Protein AF-A0ABC8MA12-F1 (afdb_monomer)

Nearest PDB structures (foldseek):
  1t6e-assembly1_X  TM=6.449E-01  e=1.585E-04  Triticum aestivum
  2b42-assembly1_A  TM=6.742E-01  e=1.565E-03  Triticum aestivum
  1t6g-assembly1_A  TM=6.515E-01  e=1.474E-03  Triticum aestivum
  3hd8-assembly2_C  TM=6.970E-01  e=3.037E-03  Triticum aestivum

Foldseek 3Di:
DDPLPQDDADADDQVVAPFKDFAACPDPVLVVVPPDPPRDRPDDASKDWDQDPQRKIWIAGK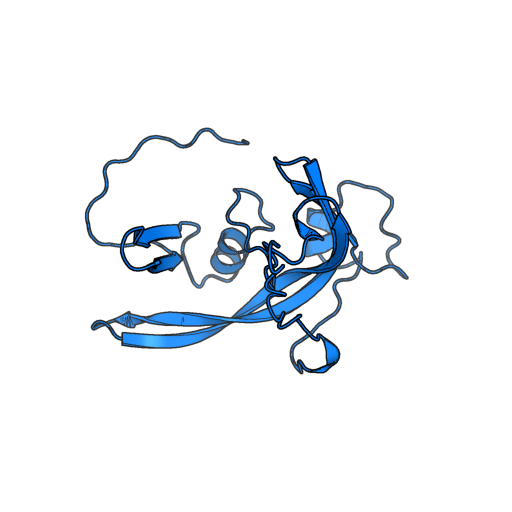MKGWDWDFPDPDPPHTDTDIDIAIDGRTDDIDDPCPDRSPHDNDDQDLDPDCNHPLNRCVVVVNAPSDKDWDFDPPPTDTDIGRHDDPDDDDDDDDDDPDD

Structure (mmCIF, N/CA/C/O backbone):
data_AF-A0ABC8MA12-F1
#
_entry.id   AF-A0ABC8MA12-F1
#
loop_
_atom_site.group_PDB
_atom_site.id
_atom_site.type_symbol
_atom_site.l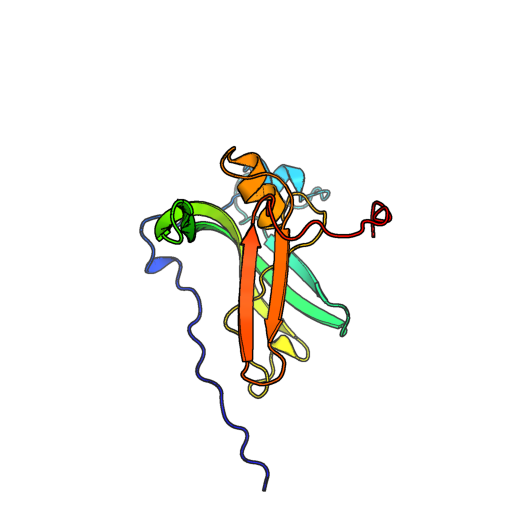abel_atom_id
_atom_site.label_alt_id
_atom_site.label_comp_id
_atom_site.label_asym_id
_atom_site.label_entity_id
_atom_site.label_seq_id
_atom_site.pdbx_PDB_ins_code
_atom_site.Cartn_x
_atom_site.Cartn_y
_atom_site.Cartn_z
_atom_site.occupancy
_atom_site.B_iso_or_equiv
_atom_site.auth_seq_id
_atom_site.auth_comp_id
_atom_site.auth_asym_id
_atom_site.auth_atom_id
_atom_site.pdbx_PDB_model_num
ATOM 1 N N . MET A 1 1 ? -17.631 -26.494 -22.702 1.00 35.59 1 MET A N 1
ATOM 2 C CA . MET A 1 1 ? -17.276 -25.170 -23.250 1.00 35.59 1 MET A CA 1
ATOM 3 C C . MET A 1 1 ? -17.255 -24.214 -22.069 1.00 35.59 1 MET A C 1
ATOM 5 O O . MET A 1 1 ? -18.309 -23.760 -21.653 1.00 35.59 1 MET A O 1
ATOM 9 N N . PHE A 1 2 ? -16.097 -24.055 -21.426 1.00 39.66 2 PHE A N 1
ATOM 10 C CA . PHE A 1 2 ? -15.934 -23.092 -20.336 1.00 39.66 2 PHE A CA 1
ATOM 11 C C . PHE A 1 2 ? -15.656 -21.742 -20.986 1.00 39.66 2 PHE A C 1
ATOM 13 O O . PHE A 1 2 ? -14.654 -21.590 -21.682 1.00 39.66 2 PHE A O 1
ATOM 20 N N . PHE A 1 3 ? -16.579 -20.797 -20.841 1.00 43.56 3 PHE A N 1
ATOM 21 C CA . PHE A 1 3 ? -16.305 -19.414 -21.194 1.00 43.56 3 PHE A CA 1
ATOM 22 C C . PHE A 1 3 ? -15.314 -18.889 -20.157 1.00 43.56 3 PHE A C 1
ATOM 24 O O . PHE A 1 3 ? -15.672 -18.745 -18.993 1.00 43.56 3 PHE A O 1
ATOM 31 N N . ALA A 1 4 ? -14.069 -18.645 -20.566 1.00 53.47 4 ALA A N 1
ATOM 32 C CA . ALA A 1 4 ? -13.175 -17.794 -19.797 1.00 53.47 4 ALA A CA 1
ATOM 33 C C . ALA A 1 4 ? -13.799 -16.393 -19.811 1.00 53.47 4 ALA A C 1
ATOM 35 O O . ALA A 1 4 ? -13.760 -15.692 -20.823 1.00 53.47 4 ALA A O 1
ATOM 36 N N . THR A 1 5 ? -14.481 -16.022 -18.731 1.00 55.31 5 THR A N 1
ATOM 37 C CA . THR A 1 5 ? -14.958 -14.657 -18.528 1.00 55.31 5 THR A CA 1
ATOM 38 C C . THR A 1 5 ? -13.733 -13.789 -18.303 1.00 55.31 5 THR A C 1
ATOM 40 O O . THR A 1 5 ? -13.157 -13.796 -17.222 1.00 55.31 5 THR A O 1
ATOM 43 N N . GLN A 1 6 ? -13.296 -13.093 -19.346 1.00 63.97 6 GLN A N 1
ATOM 44 C CA . GLN A 1 6 ? -12.169 -12.175 -19.269 1.00 63.97 6 GLN A CA 1
ATOM 45 C C . GLN A 1 6 ? -12.583 -10.991 -18.383 1.00 63.97 6 GLN A C 1
ATOM 47 O O . GLN A 1 6 ? -13.425 -10.182 -18.780 1.00 63.97 6 GLN A O 1
ATOM 52 N N . ILE A 1 7 ? -12.055 -10.927 -17.159 1.00 73.12 7 ILE A N 1
ATOM 53 C CA . ILE A 1 7 ? -12.355 -9.843 -16.218 1.00 73.12 7 ILE A CA 1
ATOM 54 C C . ILE A 1 7 ? -11.660 -8.567 -16.730 1.00 73.12 7 ILE A C 1
ATOM 56 O O . ILE A 1 7 ? -10.446 -8.588 -16.944 1.00 73.12 7 ILE A O 1
ATOM 60 N N . PRO A 1 8 ? -12.389 -7.461 -16.978 1.00 78.00 8 PRO A N 1
ATOM 61 C CA . PRO A 1 8 ? -11.775 -6.220 -17.437 1.00 78.00 8 PRO A CA 1
ATOM 62 C C . PRO A 1 8 ? -10.979 -5.569 -16.300 1.00 78.00 8 PRO A C 1
ATOM 64 O O . PRO A 1 8 ? -11.556 -5.204 -15.277 1.00 78.00 8 PRO A O 1
ATOM 67 N N . LEU A 1 9 ? -9.672 -5.389 -16.505 1.00 79.69 9 LEU A N 1
ATOM 68 C CA . LEU A 1 9 ? -8.774 -4.765 -15.531 1.00 79.69 9 LEU A CA 1
ATOM 69 C C . LEU A 1 9 ? -8.680 -3.249 -15.723 1.00 79.69 9 LEU A C 1
ATOM 71 O O . LEU A 1 9 ? -8.632 -2.742 -16.848 1.00 79.69 9 LEU A O 1
ATOM 75 N N . ARG A 1 10 ? -8.599 -2.530 -14.608 1.00 86.12 10 ARG A N 1
ATOM 76 C CA . ARG A 1 10 ? -8.319 -1.097 -14.501 1.00 86.12 10 ARG A CA 1
ATOM 77 C C . ARG A 1 10 ? -6.930 -0.912 -13.912 1.00 86.12 10 ARG A C 1
ATOM 79 O O . ARG A 1 10 ? -6.760 -0.560 -12.747 1.00 86.12 10 ARG A O 1
ATOM 86 N N . LEU A 1 11 ? -5.932 -1.169 -14.747 1.00 87.38 11 LEU A N 1
ATOM 87 C CA . LEU A 1 11 ? -4.538 -1.031 -14.352 1.00 87.38 11 LEU A CA 1
ATOM 88 C C . LEU A 1 11 ? -4.220 0.419 -13.980 1.00 87.38 11 LEU A C 1
ATOM 90 O O . LEU A 1 11 ? -4.679 1.363 -14.625 1.00 87.38 11 LEU A O 1
ATOM 94 N N . TYR A 1 12 ? -3.408 0.576 -12.940 1.00 91.12 12 TYR A N 1
ATOM 95 C CA . TYR A 1 12 ? -2.901 1.872 -12.517 1.00 91.12 12 TYR A CA 1
ATOM 96 C C . TYR A 1 12 ? -2.039 2.511 -13.621 1.00 91.12 12 TYR A C 1
ATOM 98 O O . TYR A 1 12 ? -1.089 1.897 -14.107 1.00 91.12 12 TYR A O 1
ATOM 106 N N . ASP A 1 13 ? -2.352 3.758 -13.990 1.00 91.62 13 ASP A N 1
ATOM 107 C CA . ASP A 1 13 ? -1.566 4.568 -14.927 1.00 91.62 13 ASP A CA 1
ATOM 108 C C . ASP A 1 13 ? -0.903 5.737 -14.190 1.00 91.62 13 ASP A C 1
ATOM 110 O O . ASP A 1 13 ? -1.542 6.736 -13.853 1.00 91.62 13 ASP A O 1
ATOM 114 N N . SER A 1 14 ? 0.409 5.631 -13.982 1.00 91.94 14 SER A N 1
ATOM 115 C CA . SER A 1 14 ? 1.205 6.674 -13.330 1.00 91.94 14 SER A CA 1
ATOM 116 C C . SER A 1 14 ? 1.225 7.995 -14.095 1.00 91.94 14 SER A C 1
ATOM 118 O O . SER A 1 14 ? 1.380 9.047 -13.482 1.00 91.94 14 SER A O 1
ATOM 120 N N . LYS A 1 15 ? 1.047 7.978 -15.422 1.00 92.31 15 LYS A N 1
ATOM 121 C CA . LYS A 1 15 ? 1.047 9.200 -16.243 1.00 92.31 15 LYS A CA 1
ATOM 122 C C . LYS A 1 15 ? -0.256 9.981 -16.120 1.00 92.31 15 LYS A C 1
ATOM 124 O O . LYS A 1 15 ? -0.268 11.178 -16.398 1.00 92.31 15 LYS A O 1
ATOM 129 N N . ALA A 1 16 ? -1.336 9.310 -15.722 1.00 94.94 16 ALA A N 1
ATOM 130 C CA . ALA A 1 16 ? -2.629 9.935 -15.480 1.00 94.94 16 ALA A CA 1
ATOM 131 C C . ALA A 1 16 ? -2.706 10.621 -14.102 1.00 94.94 16 ALA A C 1
ATOM 133 O O . ALA A 1 16 ? -3.608 11.426 -13.874 1.00 94.94 16 ALA A O 1
ATOM 134 N N . SER A 1 17 ? -1.767 10.331 -13.194 1.00 96.00 17 SER A N 1
ATOM 135 C CA . SER A 1 17 ? -1.721 10.916 -11.855 1.00 96.00 17 SER A CA 1
ATOM 136 C C . SER A 1 17 ? -0.780 12.118 -11.786 1.00 96.00 17 SER A C 1
ATOM 138 O O . SER A 1 17 ? 0.398 12.038 -12.129 1.00 96.00 17 SER A O 1
ATOM 140 N N . SER A 1 18 ? -1.282 13.243 -11.274 1.00 96.44 18 SER A N 1
ATOM 141 C CA . SER A 1 18 ? -0.473 14.441 -11.024 1.00 96.44 18 SER A CA 1
ATOM 142 C C . SER A 1 18 ? 0.350 14.373 -9.734 1.00 96.44 18 SER A C 1
ATOM 144 O O . SER A 1 18 ? 1.212 15.223 -9.524 1.00 96.44 18 SER A O 1
ATOM 146 N N . THR A 1 19 ? 0.056 13.421 -8.841 1.00 96.81 19 THR A N 1
ATOM 147 C CA . THR A 1 19 ? 0.745 13.247 -7.549 1.00 96.81 19 THR A CA 1
ATOM 148 C C . THR A 1 19 ? 1.780 12.130 -7.568 1.00 96.81 19 THR A C 1
ATOM 150 O O . THR A 1 19 ? 2.541 11.993 -6.609 1.00 96.81 19 THR A O 1
ATOM 153 N N . TRP A 1 20 ? 1.858 11.387 -8.674 1.00 96.50 20 TRP A N 1
ATOM 154 C CA . TRP A 1 20 ? 2.835 10.329 -8.852 1.00 96.50 20 TRP A CA 1
ATOM 155 C C . TRP A 1 20 ? 4.272 10.854 -8.780 1.00 96.50 20 TRP A C 1
ATOM 157 O O . TRP A 1 20 ? 4.635 11.870 -9.382 1.00 96.50 20 TRP A O 1
ATOM 167 N N . LYS A 1 21 ? 5.120 10.100 -8.081 1.00 95.38 21 LYS A N 1
ATOM 168 C CA . LYS A 1 21 ? 6.566 10.295 -8.029 1.00 95.38 21 LYS A CA 1
ATOM 169 C C . LYS A 1 21 ? 7.274 8.958 -8.204 1.00 95.38 21 LYS A C 1
ATOM 171 O O . LYS A 1 21 ? 6.866 7.919 -7.682 1.00 95.38 21 LYS A O 1
ATOM 176 N N . LYS A 1 22 ? 8.402 9.001 -8.905 1.00 92.44 22 LYS A N 1
ATOM 177 C CA . LYS A 1 22 ? 9.321 7.867 -9.000 1.00 92.44 22 LYS A CA 1
ATOM 178 C C . LYS A 1 22 ? 10.022 7.644 -7.656 1.00 92.44 22 LYS A C 1
ATOM 180 O O . LYS A 1 22 ? 10.481 8.609 -7.053 1.00 92.44 22 LYS A O 1
ATOM 185 N N . VAL A 1 23 ? 10.178 6.383 -7.247 1.00 92.12 23 VAL A N 1
ATOM 186 C CA . VAL A 1 23 ? 11.069 6.003 -6.139 1.00 92.12 23 VAL A CA 1
ATOM 187 C C . VAL A 1 23 ? 12.416 5.579 -6.720 1.00 92.12 23 VAL A C 1
ATOM 189 O O . VAL A 1 23 ? 12.511 4.606 -7.474 1.00 92.12 23 VAL A O 1
ATOM 192 N N . GLY A 1 24 ? 13.451 6.364 -6.428 1.00 89.44 24 GLY A N 1
ATOM 193 C CA . GLY A 1 24 ? 14.838 6.065 -6.786 1.00 89.44 24 GLY A CA 1
ATOM 194 C C . GLY A 1 24 ? 15.545 5.225 -5.721 1.00 89.44 24 GLY A C 1
ATOM 195 O O . GLY A 1 24 ? 15.028 5.034 -4.623 1.00 89.44 24 GLY A O 1
ATOM 196 N N . CYS A 1 25 ? 16.740 4.734 -6.043 1.00 86.50 25 CYS A N 1
ATOM 197 C CA . CYS A 1 25 ? 17.602 4.004 -5.103 1.00 86.50 25 CYS A CA 1
ATOM 198 C C . CYS A 1 25 ? 18.067 4.861 -3.913 1.00 86.50 25 CYS A C 1
ATOM 200 O O . CYS A 1 25 ? 18.389 4.337 -2.853 1.00 86.50 25 CYS A O 1
ATOM 202 N N . GLU A 1 26 ? 18.129 6.174 -4.109 1.00 84.44 26 GLU A N 1
ATOM 203 C CA . GLU A 1 26 ? 18.486 7.181 -3.115 1.00 84.44 26 GLU A CA 1
ATOM 204 C C . GLU A 1 26 ? 17.353 7.509 -2.133 1.00 84.44 26 GLU A C 1
ATOM 206 O O . GLU A 1 26 ? 17.586 8.211 -1.154 1.00 84.44 26 GLU A O 1
ATOM 211 N N . ASP A 1 27 ? 16.134 7.035 -2.400 1.00 88.06 27 ASP A N 1
ATOM 212 C CA . ASP A 1 27 ? 14.990 7.256 -1.525 1.00 88.06 27 ASP A CA 1
ATOM 213 C C . ASP A 1 27 ? 15.154 6.467 -0.221 1.00 88.06 27 ASP A C 1
ATOM 215 O O . ASP A 1 27 ? 15.501 5.283 -0.250 1.00 88.06 27 ASP A O 1
ATOM 219 N N . ASP A 1 28 ? 14.839 7.089 0.916 1.00 86.94 28 ASP A N 1
ATOM 220 C CA . ASP A 1 28 ? 14.895 6.441 2.233 1.00 86.94 28 ASP A CA 1
ATOM 221 C C . ASP A 1 28 ? 14.046 5.162 2.291 1.00 86.94 28 ASP A C 1
ATOM 223 O O . ASP A 1 28 ? 14.397 4.190 2.963 1.00 86.94 28 ASP A O 1
ATOM 227 N N . PHE A 1 29 ? 12.937 5.120 1.543 1.00 88.19 29 PHE A N 1
ATOM 228 C CA . PHE A 1 29 ? 12.146 3.901 1.420 1.00 88.19 29 PHE A CA 1
ATOM 229 C C . PHE A 1 29 ? 12.939 2.788 0.730 1.00 88.19 29 PHE A C 1
ATOM 231 O O . PHE A 1 29 ? 12.923 1.640 1.175 1.00 88.19 29 PHE A O 1
ATOM 238 N N . CYS A 1 30 ? 13.641 3.121 -0.355 1.00 87.44 30 CYS A N 1
ATOM 239 C CA . CYS A 1 30 ? 14.402 2.145 -1.117 1.00 87.44 30 CYS A CA 1
ATOM 240 C C . CYS A 1 30 ? 15.618 1.638 -0.341 1.00 87.44 30 CYS A C 1
ATOM 242 O O . CYS A 1 30 ? 15.900 0.441 -0.358 1.00 87.44 30 CYS A O 1
ATOM 244 N N . SER A 1 31 ? 16.315 2.522 0.371 1.00 82.12 31 SER A N 1
ATOM 245 C CA . SER A 1 31 ? 17.455 2.139 1.207 1.00 82.12 31 SER A CA 1
ATOM 246 C C . SER A 1 31 ? 17.035 1.254 2.386 1.00 82.12 31 SER A C 1
ATOM 248 O O . SER A 1 31 ? 17.767 0.337 2.748 1.00 82.12 31 SER A O 1
ATOM 250 N N . PHE A 1 32 ? 15.830 1.454 2.933 1.00 79.50 32 PHE A N 1
ATOM 251 C CA . PHE A 1 32 ? 15.280 0.601 3.988 1.00 79.50 32 PHE A CA 1
ATOM 252 C C . PHE A 1 32 ? 14.985 -0.835 3.515 1.00 79.50 32 PHE A C 1
ATOM 254 O O . PHE A 1 32 ? 15.249 -1.795 4.239 1.00 79.50 32 PHE A O 1
ATOM 261 N N . ILE A 1 33 ? 14.419 -1.001 2.316 1.00 78.44 33 ILE A N 1
ATOM 262 C CA . ILE A 1 33 ? 14.016 -2.322 1.794 1.00 78.44 33 ILE A CA 1
ATOM 263 C C . ILE A 1 33 ? 15.151 -3.057 1.083 1.00 78.44 33 ILE A C 1
ATOM 265 O O . ILE A 1 33 ? 15.183 -4.288 1.059 1.00 78.44 33 ILE A O 1
ATOM 269 N N . SER A 1 34 ? 16.072 -2.308 0.480 1.00 66.88 34 SER A N 1
ATOM 270 C CA . SER A 1 34 ? 17.164 -2.854 -0.311 1.00 66.88 34 SER A CA 1
ATOM 271 C C . SER A 1 34 ? 18.289 -3.262 0.626 1.00 66.88 34 SER A C 1
ATOM 273 O O . SER A 1 34 ? 19.236 -2.520 0.842 1.00 66.88 34 SER A O 1
ATOM 275 N N . GLN A 1 35 ? 18.237 -4.491 1.136 1.00 54.84 35 GLN A N 1
ATOM 276 C CA . GLN A 1 35 ? 19.394 -5.115 1.794 1.00 54.84 35 GLN A CA 1
ATOM 277 C C . GLN A 1 35 ? 20.505 -5.507 0.796 1.00 54.84 35 GLN A C 1
ATOM 279 O O . GLN A 1 35 ? 21.433 -6.221 1.161 1.00 54.84 35 GLN A O 1
ATOM 284 N N . SER A 1 36 ? 20.402 -5.101 -0.477 1.00 48.72 36 SER A N 1
ATOM 285 C CA . SER A 1 36 ? 21.320 -5.512 -1.539 1.00 48.72 36 SER A CA 1
ATOM 286 C C . SER A 1 36 ? 22.087 -4.325 -2.115 1.00 48.72 36 SER A C 1
ATOM 288 O O . SER A 1 36 ? 21.488 -3.316 -2.490 1.00 48.72 36 SER A O 1
ATOM 290 N N . ASP A 1 37 ? 23.390 -4.520 -2.304 1.00 52.28 37 ASP A N 1
ATOM 291 C CA . ASP A 1 37 ? 24.345 -3.612 -2.960 1.00 52.28 37 ASP A CA 1
ATOM 292 C C . ASP A 1 37 ? 24.034 -3.317 -4.449 1.00 52.28 37 ASP A C 1
ATOM 294 O O . ASP A 1 37 ? 24.857 -2.752 -5.169 1.00 52.28 37 ASP A O 1
ATOM 298 N N . THR A 1 38 ? 22.871 -3.733 -4.965 1.00 56.53 38 THR A N 1
ATOM 299 C CA . THR A 1 38 ? 22.562 -3.733 -6.406 1.00 56.53 38 THR A CA 1
ATOM 300 C C . THR A 1 38 ? 21.784 -2.506 -6.890 1.00 56.53 38 THR A C 1
ATOM 302 O O . THR A 1 38 ? 21.663 -2.294 -8.102 1.00 56.53 38 THR A O 1
ATOM 305 N N . CYS A 1 39 ? 21.285 -1.668 -5.974 1.00 66.62 39 CYS A N 1
ATOM 306 C CA . CYS A 1 39 ? 20.582 -0.439 -6.332 1.00 66.62 39 CYS A CA 1
ATOM 307 C C . CYS A 1 39 ? 21.599 0.671 -6.638 1.00 66.62 39 CYS A C 1
ATOM 309 O O . CYS A 1 39 ? 22.081 1.366 -5.748 1.00 66.62 39 CYS A O 1
ATOM 311 N N . GLU A 1 40 ? 21.969 0.826 -7.912 1.00 66.19 40 GLU A N 1
ATOM 312 C CA . GLU A 1 40 ? 22.889 1.884 -8.342 1.00 66.19 40 GLU A CA 1
ATOM 313 C C . GLU A 1 40 ? 22.263 3.283 -8.132 1.00 66.19 40 GLU A C 1
ATOM 315 O O . GLU A 1 40 ? 21.333 3.641 -8.870 1.00 66.19 40 GLU A O 1
ATOM 320 N N . PRO A 1 41 ? 22.807 4.127 -7.226 1.00 64.69 41 PRO A N 1
ATOM 321 C CA . PRO A 1 41 ? 22.155 5.341 -6.701 1.00 64.69 41 PRO A CA 1
ATOM 322 C C . PRO A 1 41 ? 21.825 6.455 -7.703 1.00 64.69 41 PRO A C 1
ATOM 324 O O . PRO A 1 41 ? 21.363 7.515 -7.304 1.00 64.69 41 PRO A O 1
ATOM 327 N N . LYS A 1 42 ? 22.165 6.304 -8.989 1.00 59.59 42 LYS A N 1
ATOM 328 C CA . LYS A 1 42 ? 22.101 7.409 -9.962 1.00 59.59 42 LYS A CA 1
ATOM 329 C C . LYS A 1 42 ? 21.325 7.112 -11.238 1.00 59.59 42 LYS A C 1
ATOM 331 O O . LYS A 1 42 ? 21.183 8.020 -12.053 1.00 59.59 42 LYS A O 1
ATOM 336 N N . LYS A 1 43 ? 20.862 5.877 -11.470 1.00 61.19 43 LYS A N 1
ATOM 337 C CA . LYS A 1 43 ? 20.243 5.529 -12.767 1.00 61.19 43 LYS A CA 1
ATOM 338 C C . LYS A 1 43 ? 19.069 4.558 -12.716 1.00 61.19 43 LYS A C 1
ATOM 340 O O . LYS A 1 43 ? 18.334 4.501 -13.701 1.00 61.19 43 LYS A O 1
ATOM 345 N N . LYS A 1 44 ? 18.855 3.820 -11.624 1.00 77.31 44 LYS A N 1
ATOM 346 C CA . LYS A 1 44 ? 17.855 2.744 -11.604 1.00 77.31 44 LYS A CA 1
ATOM 347 C C . LYS A 1 44 ? 16.632 3.112 -10.753 1.00 77.31 44 LYS A C 1
ATOM 349 O O . LYS A 1 44 ? 16.781 3.800 -9.746 1.00 77.31 44 LYS A O 1
ATOM 354 N N . PRO A 1 45 ? 15.413 2.754 -11.198 1.00 86.12 45 PRO A N 1
ATOM 355 C CA . PRO A 1 45 ? 14.256 2.745 -10.309 1.00 86.12 45 PRO A CA 1
ATOM 356 C C . PRO A 1 45 ? 14.495 1.778 -9.143 1.00 86.12 45 PRO A C 1
ATOM 358 O O . PRO A 1 45 ? 15.290 0.844 -9.256 1.00 86.12 45 PRO A O 1
ATOM 361 N N . CYS A 1 46 ? 13.804 2.010 -8.030 1.00 89.50 46 CYS A N 1
ATOM 362 C CA . CYS A 1 46 ? 13.790 1.069 -6.923 1.00 89.50 46 CYS A CA 1
ATOM 363 C C . CYS A 1 46 ? 12.917 -0.139 -7.289 1.00 89.50 46 CYS A C 1
ATOM 365 O O . CYS A 1 46 ? 11.693 -0.076 -7.176 1.00 89.50 46 CYS A O 1
ATOM 367 N N . SER A 1 47 ? 13.530 -1.214 -7.777 1.00 89.75 47 SER A N 1
ATOM 368 C CA . SER A 1 47 ? 12.801 -2.400 -8.231 1.00 89.75 47 SER A CA 1
ATOM 369 C C . SER A 1 47 ? 12.450 -3.351 -7.086 1.00 89.75 47 SER A C 1
ATOM 371 O O . SER A 1 47 ? 13.115 -3.388 -6.050 1.00 89.75 47 SER A O 1
ATOM 373 N N . TYR A 1 48 ? 11.412 -4.158 -7.289 1.00 87.88 48 TYR A N 1
ATOM 374 C CA . TYR A 1 48 ? 10.959 -5.168 -6.342 1.00 87.88 48 TYR A CA 1
ATOM 375 C C . TYR A 1 48 ? 10.672 -6.495 -7.031 1.00 87.88 48 TYR A C 1
ATOM 377 O O . TYR A 1 48 ? 10.336 -6.548 -8.214 1.00 87.88 48 TYR A O 1
ATOM 385 N N . ARG A 1 49 ? 10.753 -7.561 -6.235 1.00 89.75 49 ARG A N 1
ATOM 386 C CA . ARG A 1 49 ? 10.283 -8.895 -6.585 1.00 89.75 49 ARG A CA 1
ATOM 387 C C . ARG A 1 49 ? 9.617 -9.520 -5.372 1.00 89.75 49 ARG A C 1
ATOM 389 O O . ARG A 1 49 ? 10.227 -9.596 -4.308 1.00 89.75 49 ARG A O 1
ATOM 396 N N . VAL A 1 50 ? 8.383 -9.979 -5.536 1.00 87.19 50 VAL A N 1
ATOM 397 C CA . VAL A 1 50 ? 7.639 -10.719 -4.511 1.00 87.19 50 VAL A CA 1
ATOM 398 C C . VAL A 1 50 ? 7.316 -12.106 -5.045 1.00 87.19 50 VAL A C 1
ATOM 400 O O . VAL A 1 50 ? 6.950 -12.257 -6.209 1.00 87.19 50 VAL A O 1
ATOM 403 N N . VAL A 1 51 ? 7.458 -13.108 -4.179 1.00 90.06 51 VAL A N 1
ATOM 404 C CA . VAL A 1 51 ? 6.993 -14.478 -4.408 1.00 90.06 51 VAL A CA 1
ATOM 405 C C . VAL A 1 51 ? 5.851 -14.735 -3.433 1.00 90.06 51 VAL A C 1
ATOM 407 O O . VAL A 1 51 ? 6.030 -14.590 -2.223 1.00 90.06 51 VAL A O 1
ATOM 410 N N . TYR A 1 52 ? 4.678 -15.071 -3.952 1.00 88.06 52 TYR A N 1
ATOM 411 C CA . TYR A 1 52 ? 3.492 -15.358 -3.153 1.00 88.06 52 TYR A CA 1
ATOM 412 C C . TYR A 1 52 ? 3.462 -16.827 -2.716 1.00 88.06 52 TYR A C 1
ATOM 414 O O . TYR A 1 52 ? 4.212 -17.666 -3.216 1.00 88.06 52 TYR A O 1
ATOM 422 N N . GLY A 1 53 ? 2.587 -17.148 -1.758 1.00 86.44 53 GLY A N 1
ATOM 423 C CA . GLY A 1 53 ? 2.493 -18.493 -1.176 1.00 86.44 53 GLY A CA 1
ATOM 424 C C . GLY A 1 53 ? 2.077 -19.590 -2.165 1.00 86.44 53 GLY A C 1
ATOM 425 O O . GLY A 1 53 ? 2.365 -20.759 -1.929 1.00 86.44 53 GLY A O 1
ATOM 426 N N . ASP A 1 54 ? 1.447 -19.223 -3.280 1.00 86.00 54 ASP A N 1
ATOM 427 C CA . ASP A 1 54 ? 1.102 -20.116 -4.394 1.00 86.00 54 ASP A CA 1
ATOM 428 C C . ASP A 1 54 ? 2.259 -20.304 -5.400 1.00 86.00 54 ASP A C 1
ATOM 430 O O . ASP A 1 54 ? 2.117 -21.023 -6.388 1.00 86.00 54 ASP A O 1
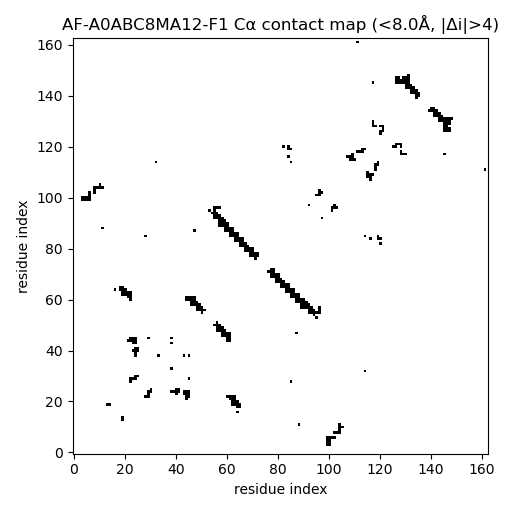ATOM 434 N N . GLY A 1 55 ? 3.404 -19.653 -5.167 1.00 89.50 55 GLY A N 1
ATOM 435 C CA . GLY A 1 55 ? 4.566 -19.652 -6.054 1.00 89.50 55 GLY A CA 1
ATOM 436 C C . GLY A 1 55 ? 4.479 -18.655 -7.211 1.00 89.50 55 GLY A C 1
ATOM 437 O O . GLY A 1 55 ? 5.431 -18.563 -7.990 1.00 89.50 55 GLY A O 1
ATOM 438 N N . SER A 1 56 ? 3.384 -17.895 -7.335 1.00 89.88 56 SER A N 1
ATOM 439 C CA . SER A 1 56 ? 3.310 -16.792 -8.294 1.00 89.88 56 SER A CA 1
ATOM 440 C C . SER A 1 56 ? 4.306 -15.692 -7.930 1.00 89.88 56 SER A C 1
ATOM 442 O O . SER A 1 56 ? 4.687 -15.518 -6.768 1.00 89.88 56 SER A O 1
ATOM 444 N N . THR A 1 57 ? 4.751 -14.940 -8.933 1.00 90.75 57 THR A N 1
ATOM 445 C CA . THR A 1 57 ? 5.663 -13.813 -8.728 1.00 90.75 57 THR A CA 1
ATOM 446 C C . THR A 1 57 ? 5.090 -12.533 -9.297 1.00 90.75 57 THR A C 1
ATOM 448 O O . THR A 1 57 ? 4.391 -12.557 -10.310 1.00 90.75 57 THR A O 1
ATOM 451 N N . SER A 1 58 ? 5.424 -11.419 -8.652 1.00 90.25 58 SER A N 1
ATOM 452 C CA . SER A 1 58 ? 5.243 -10.083 -9.210 1.00 90.25 58 SER A CA 1
ATOM 453 C C . SER A 1 58 ? 6.555 -9.322 -9.121 1.00 90.25 58 SER A C 1
ATOM 455 O O . SER A 1 58 ? 7.167 -9.242 -8.052 1.00 90.25 58 SER A O 1
ATOM 457 N N . ASP A 1 59 ? 6.950 -8.751 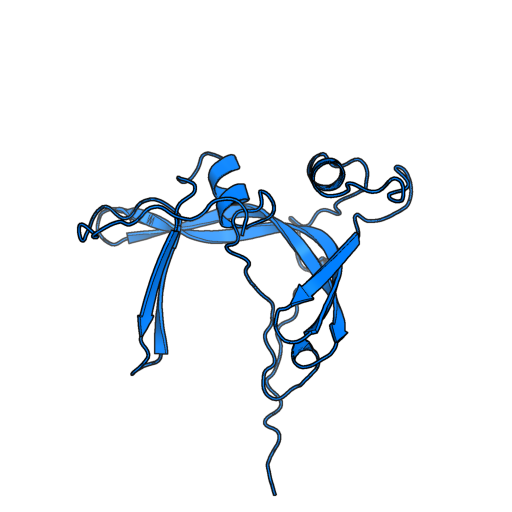-10.249 1.00 90.62 59 ASP A N 1
ATOM 458 C CA . ASP A 1 59 ? 8.149 -7.947 -10.416 1.00 90.62 59 ASP A CA 1
ATOM 459 C C . ASP A 1 59 ? 7.754 -6.565 -10.954 1.00 90.62 59 ASP A C 1
ATOM 461 O O . ASP A 1 59 ? 6.796 -6.422 -11.725 1.00 90.62 59 ASP A O 1
ATOM 465 N N . GLY A 1 60 ? 8.482 -5.529 -10.548 1.00 91.88 60 GLY A N 1
ATOM 466 C CA . GLY A 1 60 ? 8.206 -4.165 -10.985 1.00 91.88 60 GLY A CA 1
ATOM 467 C C . GLY A 1 60 ? 9.040 -3.127 -10.254 1.00 91.88 60 GLY A C 1
ATOM 468 O O . GLY A 1 60 ? 10.066 -3.452 -9.659 1.00 91.88 60 GLY A O 1
ATOM 469 N N . ASP A 1 61 ? 8.570 -1.883 -10.274 1.00 91.69 61 ASP A N 1
ATOM 470 C CA . ASP A 1 61 ? 9.242 -0.750 -9.638 1.00 91.69 61 ASP A CA 1
ATOM 471 C C . ASP A 1 61 ? 8.349 -0.103 -8.583 1.00 91.69 61 ASP A C 1
ATOM 473 O O . ASP A 1 61 ? 7.136 0.023 -8.764 1.00 91.69 61 ASP A O 1
ATOM 477 N N . PHE A 1 62 ? 8.943 0.339 -7.478 1.00 93.12 62 PHE A N 1
ATOM 478 C CA . PHE A 1 62 ? 8.240 1.144 -6.493 1.00 93.12 62 PHE A CA 1
ATOM 479 C C . PHE A 1 62 ? 7.942 2.540 -7.035 1.00 93.12 62 PHE A C 1
ATOM 481 O O . PHE A 1 62 ? 8.763 3.201 -7.680 1.00 93.12 62 PHE A O 1
ATOM 488 N N . VAL A 1 63 ? 6.743 3.006 -6.717 1.00 95.00 63 VAL A N 1
ATOM 489 C CA . VAL A 1 63 ? 6.254 4.345 -7.018 1.00 95.00 63 VAL A CA 1
ATOM 490 C C . VAL A 1 63 ? 5.623 4.940 -5.768 1.00 95.00 63 VAL A C 1
ATOM 492 O O . VAL A 1 63 ? 5.146 4.211 -4.900 1.00 95.00 63 VAL A O 1
ATOM 495 N N . LYS A 1 64 ? 5.633 6.268 -5.677 1.00 95.94 64 LYS A N 1
A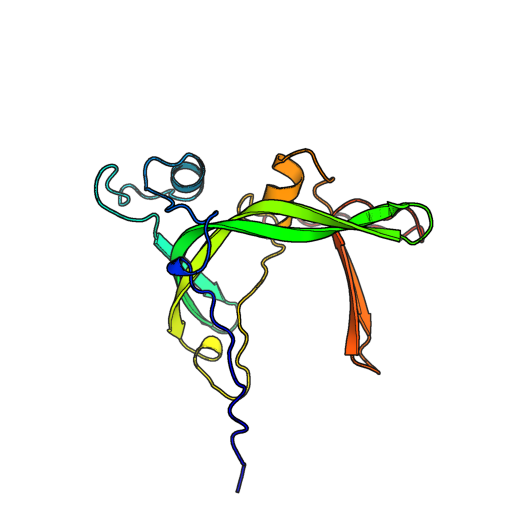TOM 496 C CA . LYS A 1 64 ? 4.892 7.034 -4.675 1.00 95.94 64 LYS A CA 1
ATOM 497 C C . LYS A 1 64 ? 3.680 7.646 -5.345 1.00 95.94 64 LYS A C 1
ATOM 499 O O . LYS A 1 64 ? 3.825 8.276 -6.389 1.00 95.94 64 LYS A O 1
ATOM 504 N N . ASP A 1 65 ? 2.511 7.479 -4.753 1.00 97.31 65 ASP A N 1
ATOM 505 C CA . ASP A 1 65 ? 1.316 8.216 -5.153 1.00 97.31 65 ASP A CA 1
ATOM 506 C C . ASP A 1 65 ? 0.328 8.297 -3.988 1.00 97.31 65 ASP A C 1
ATOM 508 O O . ASP A 1 65 ? 0.505 7.650 -2.953 1.00 97.31 65 ASP A O 1
ATOM 512 N N . ASN A 1 66 ? -0.721 9.092 -4.153 1.00 95.94 66 ASN A N 1
ATOM 513 C CA . ASN A 1 66 ? -1.767 9.214 -3.159 1.00 95.94 66 ASN A CA 1
ATOM 514 C C . ASN A 1 66 ? -2.783 8.077 -3.265 1.00 95.94 66 ASN A C 1
ATOM 516 O O . ASN A 1 66 ? -3.352 7.827 -4.327 1.00 95.94 66 ASN A O 1
ATOM 520 N N . ILE A 1 67 ? -3.090 7.462 -2.125 1.00 93.25 67 ILE A N 1
ATOM 521 C CA . ILE A 1 67 ? -4.306 6.674 -1.938 1.00 93.25 67 ILE A CA 1
ATOM 522 C C . ILE A 1 67 ? -5.350 7.530 -1.227 1.00 93.25 67 ILE A C 1
ATOM 524 O O . ILE A 1 67 ? -5.033 8.222 -0.261 1.00 93.25 67 ILE A O 1
ATOM 528 N N . THR A 1 68 ? -6.598 7.475 -1.685 1.00 93.88 68 THR A N 1
ATOM 529 C CA . THR A 1 68 ? -7.7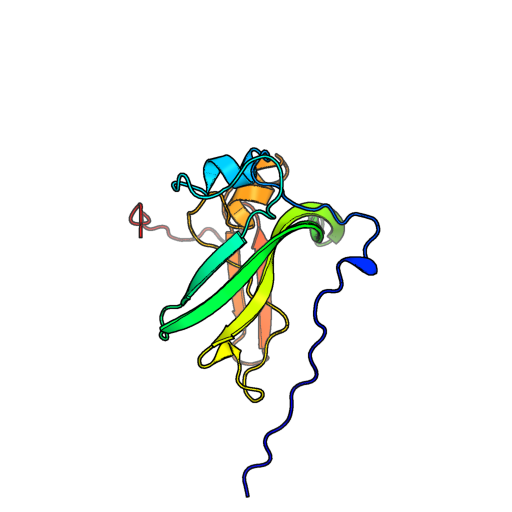29 8.102 -0.995 1.00 93.88 68 THR A CA 1
ATOM 530 C C . THR A 1 68 ? -8.532 7.034 -0.269 1.00 93.88 68 THR A C 1
ATOM 532 O O . THR A 1 68 ? -9.014 6.087 -0.886 1.00 93.88 68 THR A O 1
ATOM 535 N N . LEU A 1 69 ? -8.666 7.195 1.045 1.00 92.44 69 LEU A N 1
ATOM 536 C CA . LEU A 1 69 ? -9.466 6.339 1.915 1.00 92.44 69 LEU A CA 1
ATOM 537 C C . LEU A 1 69 ? -10.561 7.161 2.590 1.00 92.44 69 LEU A C 1
ATOM 539 O O . LEU A 1 69 ? -10.416 8.364 2.791 1.00 92.44 69 LEU A O 1
ATOM 543 N N . ASP A 1 70 ? -11.635 6.496 2.992 1.00 93.00 70 ASP A N 1
ATOM 544 C CA . ASP A 1 70 ? -12.699 7.114 3.773 1.00 93.00 70 ASP A CA 1
ATOM 545 C C . ASP A 1 70 ? -12.299 7.181 5.252 1.00 93.00 70 ASP A C 1
ATOM 547 O O . ASP A 1 70 ? -12.357 6.193 5.987 1.00 93.00 70 ASP A O 1
ATOM 551 N N . GLN A 1 71 ? -11.889 8.362 5.710 1.00 91.62 71 GLN A N 1
ATOM 552 C CA . GLN A 1 71 ? -11.583 8.609 7.114 1.00 91.62 71 GLN A CA 1
ATOM 553 C C . GLN A 1 71 ? -12.871 8.770 7.913 1.00 91.62 71 GLN A C 1
ATOM 555 O O . GLN A 1 71 ? -13.717 9.603 7.590 1.00 91.62 71 GLN A O 1
ATOM 560 N N . VAL A 1 72 ? -12.988 8.026 9.011 1.00 88.75 72 VAL A N 1
ATOM 561 C CA . VAL A 1 72 ? 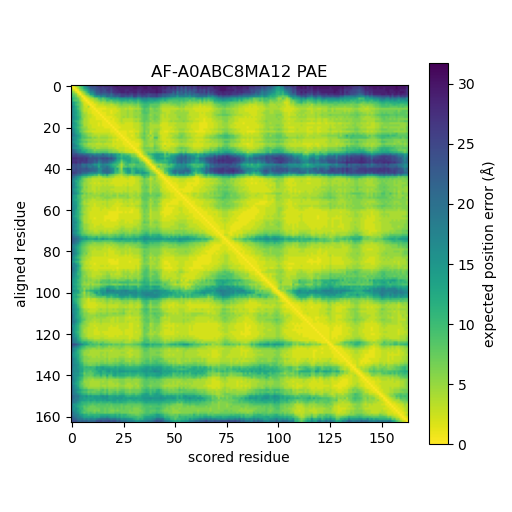-14.086 8.180 9.968 1.00 88.75 72 VAL A CA 1
ATOM 562 C C . VAL A 1 72 ? -13.968 9.538 10.661 1.00 88.75 72 VAL A C 1
ATOM 564 O O . VAL A 1 72 ? -13.000 9.800 11.371 1.00 88.75 72 VAL A O 1
ATOM 567 N N . THR A 1 73 ? -14.970 10.398 10.477 1.00 89.00 73 THR A N 1
ATOM 568 C CA . THR A 1 73 ? -15.037 11.740 11.090 1.00 89.00 73 THR A CA 1
ATOM 569 C C . THR A 1 73 ? -15.974 11.793 12.302 1.00 89.00 73 THR A C 1
ATOM 571 O O . THR A 1 73 ? -16.206 12.856 12.875 1.00 89.00 73 THR A O 1
ATOM 574 N N . GLY A 1 74 ? -16.495 10.634 12.717 1.00 84.69 74 GLY A N 1
ATOM 575 C CA . GLY A 1 74 ? -17.456 10.485 13.809 1.00 84.69 74 GLY A CA 1
ATOM 576 C C . GLY A 1 74 ? -18.907 10.476 13.325 1.00 84.69 74 GLY A C 1
ATOM 577 O O . GLY A 1 74 ? -19.198 10.712 12.154 1.00 84.69 74 GLY A O 1
ATOM 578 N N . ASN A 1 75 ? -19.841 10.170 14.231 1.00 83.81 75 ASN A N 1
ATOM 579 C CA . ASN A 1 75 ? -21.287 10.137 13.957 1.00 83.81 75 ASN A CA 1
ATOM 580 C C . ASN A 1 75 ? -21.687 9.290 12.732 1.00 83.81 75 ASN A C 1
ATOM 582 O O . ASN A 1 75 ? -22.594 9.669 11.994 1.00 83.81 75 ASN A O 1
ATOM 586 N N . LEU A 1 76 ? -21.007 8.157 12.507 1.00 82.62 76 LEU A N 1
ATOM 587 C CA . LEU A 1 76 ? -21.213 7.279 11.342 1.00 82.62 76 LEU A CA 1
ATOM 588 C C . LEU A 1 76 ? -20.960 7.974 9.990 1.00 82.62 76 LEU A C 1
ATOM 590 O O . LEU A 1 76 ? -21.539 7.597 8.974 1.00 82.62 76 LEU A O 1
ATOM 594 N N . ARG A 1 77 ? -20.109 9.005 9.973 1.00 90.75 77 ARG A N 1
ATOM 595 C CA . ARG A 1 77 ? -19.735 9.740 8.763 1.00 90.75 77 ARG A CA 1
ATOM 596 C C . ARG A 1 77 ? -18.282 9.490 8.406 1.00 90.75 77 ARG A C 1
ATOM 598 O O . ARG A 1 77 ? -17.428 9.284 9.272 1.00 90.75 77 ARG A O 1
ATOM 605 N N . THR A 1 78 ? -18.017 9.581 7.112 1.00 93.12 78 THR A N 1
ATOM 606 C CA . THR A 1 78 ? -16.678 9.538 6.544 1.00 93.12 78 THR A CA 1
ATOM 607 C C . THR A 1 78 ? -16.401 10.791 5.722 1.00 93.12 78 THR A C 1
ATOM 609 O O . THR A 1 78 ? -17.322 11.482 5.277 1.00 93.12 78 THR A O 1
ATOM 612 N N . ALA A 1 79 ? -15.124 11.112 5.567 1.00 93.94 79 ALA A N 1
ATOM 613 C CA . ALA A 1 79 ? -14.635 12.110 4.629 1.00 93.94 79 ALA A CA 1
ATOM 614 C C . ALA A 1 79 ? -13.404 11.550 3.901 1.00 93.94 79 ALA A C 1
ATOM 616 O O . ALA A 1 79 ? -12.660 10.770 4.499 1.00 93.94 79 ALA A O 1
ATOM 617 N N . PRO A 1 80 ? -13.168 11.932 2.637 1.00 95.00 80 PRO A N 1
ATOM 618 C CA . PRO A 1 80 ? -12.007 11.455 1.905 1.00 95.00 80 PRO A CA 1
ATOM 619 C C . PRO A 1 80 ? -10.719 11.978 2.547 1.00 95.00 80 PRO A C 1
ATOM 621 O O . PRO A 1 80 ? -10.566 13.177 2.784 1.00 95.00 80 PRO A O 1
ATOM 624 N N . LEU A 1 81 ? -9.777 11.072 2.780 1.00 91.69 81 LEU A N 1
ATOM 625 C CA . LEU A 1 81 ? -8.432 11.358 3.247 1.00 91.69 81 LEU A CA 1
ATOM 626 C C . LEU A 1 81 ? -7.436 10.797 2.238 1.00 91.69 81 LEU A C 1
ATOM 628 O O . LEU A 1 81 ? -7.322 9.584 2.068 1.00 91.69 81 LEU A O 1
ATOM 632 N N . SER A 1 82 ? -6.698 11.693 1.591 1.00 94.62 82 SER A N 1
ATOM 633 C CA . SER A 1 82 ? -5.597 11.317 0.707 1.00 94.62 82 SER A CA 1
ATOM 634 C C . SER A 1 82 ? -4.297 11.213 1.491 1.00 94.62 82 SER A C 1
ATOM 636 O O . SER A 1 82 ? -3.962 12.127 2.243 1.00 94.62 82 SER A O 1
ATOM 638 N N . GLN A 1 83 ? -3.569 10.115 1.306 1.00 94.12 83 GLN A N 1
ATOM 639 C CA . GLN A 1 83 ? -2.272 9.858 1.928 1.00 94.12 83 GLN A CA 1
ATOM 640 C C . GLN A 1 83 ? -1.265 9.406 0.879 1.00 94.12 83 GLN A C 1
ATOM 642 O O . GLN A 1 83 ? -1.578 8.541 0.064 1.00 94.12 83 GLN A O 1
ATOM 647 N N . GLU A 1 84 ? -0.059 9.971 0.921 1.00 95.12 84 GLU A N 1
ATOM 648 C CA . GLU A 1 84 ? 1.042 9.524 0.069 1.00 95.12 84 GLU A CA 1
ATOM 649 C C . GLU A 1 84 ? 1.535 8.165 0.575 1.00 95.12 84 GLU A C 1
ATOM 651 O O . GLU A 1 84 ? 1.871 8.008 1.751 1.00 95.12 84 GLU A O 1
ATOM 656 N N . VAL A 1 85 ? 1.563 7.176 -0.313 1.00 95.56 85 VAL A N 1
ATOM 657 C CA . VAL A 1 85 ? 2.034 5.821 -0.026 1.00 95.56 85 VAL A CA 1
ATOM 658 C C . VAL A 1 85 ? 2.990 5.357 -1.115 1.00 95.56 85 VAL A C 1
ATOM 660 O O . VAL A 1 85 ? 2.880 5.736 -2.281 1.00 95.56 85 VAL A O 1
ATOM 663 N N . VAL A 1 86 ? 3.931 4.504 -0.730 1.00 95.31 86 VAL A N 1
ATOM 664 C CA . VAL A 1 86 ? 4.813 3.779 -1.638 1.00 95.31 86 VAL A CA 1
ATOM 665 C C . VAL A 1 86 ? 4.219 2.404 -1.920 1.00 95.31 86 VAL A C 1
ATOM 667 O O . VAL A 1 86 ? 3.934 1.640 -0.996 1.00 95.31 86 VAL A O 1
ATOM 670 N N . PHE A 1 87 ? 4.070 2.050 -3.191 1.00 94.56 87 PHE A N 1
ATOM 671 C CA . PHE A 1 87 ? 3.594 0.731 -3.606 1.00 94.56 87 PHE A CA 1
ATOM 672 C C . PHE A 1 87 ? 4.315 0.254 -4.866 1.00 94.56 87 PHE A C 1
ATOM 674 O O . PHE A 1 87 ? 4.949 1.030 -5.579 1.00 94.56 87 PHE A O 1
ATOM 681 N N . GLY A 1 88 ? 4.259 -1.053 -5.115 1.00 92.88 88 GLY A N 1
ATOM 682 C CA . GLY A 1 88 ? 4.857 -1.658 -6.297 1.00 92.88 88 GLY A CA 1
ATOM 683 C C . GLY A 1 88 ? 3.968 -1.484 -7.526 1.00 92.88 88 GLY A C 1
ATOM 684 O O . GLY A 1 88 ? 2.853 -1.998 -7.555 1.00 92.88 88 GLY A O 1
ATOM 685 N N . CYS A 1 89 ? 4.472 -0.822 -8.565 1.00 93.56 89 CYS A N 1
ATOM 686 C CA . CYS A 1 89 ? 3.872 -0.825 -9.894 1.00 93.56 89 CYS A CA 1
ATOM 687 C C . CYS A 1 89 ? 4.384 -2.059 -10.650 1.00 93.56 89 CYS A C 1
ATOM 689 O O . CYS A 1 89 ? 5.536 -2.101 -11.088 1.00 93.56 89 CYS A O 1
ATOM 691 N N . GLY A 1 90 ? 3.565 -3.112 -10.698 1.00 90.75 90 GLY A N 1
ATOM 692 C CA . GLY A 1 90 ? 3.930 -4.386 -11.316 1.00 90.75 90 GLY A CA 1
ATOM 693 C C . GLY A 1 90 ? 4.015 -4.292 -12.837 1.00 90.75 90 GLY A C 1
ATOM 694 O O . GLY A 1 90 ? 3.125 -3.746 -13.479 1.00 90.75 90 GLY A O 1
ATOM 695 N N . SER A 1 91 ? 5.066 -4.868 -13.415 1.00 88.94 91 SER A N 1
ATOM 696 C CA . SER A 1 91 ? 5.283 -4.924 -14.868 1.00 88.94 91 SER A CA 1
ATOM 697 C C . SER A 1 91 ? 5.330 -6.350 -15.413 1.00 88.94 91 SER A C 1
ATOM 699 O O . SER A 1 91 ? 5.121 -6.551 -16.608 1.00 88.94 91 SER A O 1
ATOM 701 N N . ASN A 1 92 ? 5.590 -7.337 -14.552 1.00 86.94 92 ASN A N 1
ATOM 702 C CA . ASN A 1 92 ? 5.599 -8.745 -14.920 1.00 86.94 92 ASN A CA 1
ATOM 703 C C . ASN A 1 92 ? 5.000 -9.594 -13.794 1.00 86.94 92 ASN A C 1
ATOM 705 O O . ASN A 1 92 ? 5.436 -9.509 -12.645 1.00 86.94 92 ASN A O 1
ATOM 709 N N . GLN A 1 93 ? 4.001 -10.405 -14.137 1.00 88.06 93 GLN A N 1
ATOM 710 C CA . GLN A 1 93 ? 3.324 -11.323 -13.231 1.00 88.06 93 GLN A CA 1
ATOM 711 C C . GLN A 1 93 ? 3.408 -12.744 -13.786 1.00 88.06 93 GLN A C 1
ATOM 713 O O . GLN A 1 93 ? 3.237 -12.971 -14.984 1.00 88.06 93 GLN A O 1
ATOM 718 N N . SER A 1 94 ? 3.646 -13.712 -12.906 1.00 87.69 94 SER A N 1
ATOM 719 C CA . SER A 1 94 ? 3.693 -15.134 -13.253 1.00 87.69 94 SER A CA 1
ATOM 720 C C . SER A 1 94 ? 2.650 -15.940 -12.477 1.00 87.69 94 SER A C 1
ATOM 722 O O . SER A 1 94 ? 2.006 -15.438 -11.558 1.00 87.69 94 SER A O 1
ATOM 724 N N . GLY A 1 95 ? 2.467 -17.211 -12.841 1.00 85.19 95 GLY A N 1
ATOM 725 C CA . GLY A 1 95 ? 1.556 -18.107 -12.128 1.00 85.19 95 GLY A CA 1
ATOM 726 C C . GLY A 1 95 ? 0.093 -17.668 -12.229 1.00 85.19 95 GLY A C 1
ATOM 727 O O . GLY A 1 95 ? -0.375 -17.294 -13.303 1.00 85.19 95 GLY A O 1
ATOM 728 N N . GLN A 1 96 ? -0.643 -17.749 -11.118 1.00 81.06 96 GLN A N 1
ATOM 729 C CA . GLN A 1 96 ? -2.076 -17.427 -11.076 1.00 81.06 96 GLN A CA 1
ATOM 730 C C . GLN A 1 96 ? -2.365 -15.936 -11.282 1.00 81.06 96 GLN A C 1
ATOM 732 O O . GLN A 1 96 ? -3.396 -15.595 -11.849 1.00 81.06 96 GLN A O 1
ATOM 737 N N . LEU A 1 97 ? -1.427 -15.052 -10.930 1.00 79.50 97 LEU A N 1
ATOM 738 C CA . LEU A 1 97 ? -1.579 -13.604 -11.120 1.00 79.50 97 LEU A CA 1
ATOM 739 C C . LEU A 1 97 ? -1.602 -13.178 -12.591 1.00 79.50 97 LEU A C 1
ATOM 741 O O . LEU A 1 97 ? -2.123 -12.116 -12.912 1.00 79.50 97 LEU A O 1
ATOM 745 N N . GLY A 1 98 ? -1.044 -13.998 -13.485 1.00 72.94 98 GLY A N 1
ATOM 746 C CA . GLY A 1 98 ? -1.103 -13.772 -14.929 1.00 72.94 98 GLY A CA 1
ATOM 747 C C . GLY A 1 98 ? -2.355 -14.349 -15.600 1.00 72.94 98 GLY A C 1
ATOM 748 O O . GLY A 1 98 ? -2.506 -14.211 -16.814 1.00 72.94 98 GLY A O 1
ATOM 749 N N . GLN A 1 99 ? -3.230 -15.035 -14.854 1.00 77.94 99 GLN A N 1
ATOM 750 C CA . GLN A 1 99 ? -4.422 -15.679 -15.409 1.00 77.94 99 GLN A CA 1
ATOM 751 C C . GLN A 1 99 ? -5.617 -14.721 -15.416 1.00 77.94 99 GLN A C 1
ATOM 753 O O . GLN A 1 99 ? -5.817 -13.914 -14.513 1.00 77.94 99 GLN A O 1
ATOM 758 N N . THR A 1 100 ? -6.419 -14.796 -16.479 1.00 68.31 100 THR A N 1
ATOM 759 C CA . THR A 1 100 ? -7.518 -13.843 -16.733 1.00 68.31 100 THR A CA 1
ATOM 760 C C . THR A 1 100 ? -8.817 -14.177 -15.999 1.00 68.31 100 THR A C 1
ATOM 762 O O . THR A 1 100 ? -9.708 -13.333 -15.923 1.00 68.31 100 THR A O 1
ATOM 765 N N . ASP A 1 101 ? -8.928 -15.391 -15.465 1.00 70.69 101 ASP A N 1
ATOM 766 C CA . ASP A 1 101 ? -10.096 -15.911 -14.749 1.00 70.69 101 ASP A CA 1
ATOM 767 C C . ASP A 1 101 ? -10.132 -15.507 -13.265 1.00 70.69 101 ASP A C 1
ATOM 769 O O . ASP A 1 101 ? -11.191 -15.562 -12.644 1.00 70.69 101 ASP A O 1
ATOM 773 N N . SER A 1 102 ? -9.001 -15.052 -12.722 1.00 67.31 102 SER A N 1
ATOM 774 C CA . SER A 1 102 ? -8.845 -14.593 -11.332 1.00 67.31 102 SER A CA 1
ATOM 775 C C . SER A 1 102 ? -8.183 -13.213 -11.248 1.00 67.31 102 SER A C 1
ATOM 777 O O . SER A 1 102 ? -7.542 -12.878 -10.252 1.00 67.31 102 SER A O 1
ATOM 779 N N . ALA A 1 103 ? -8.285 -12.423 -12.318 1.00 71.19 103 ALA A N 1
ATOM 780 C CA . ALA A 1 103 ? -7.523 -11.195 -12.457 1.00 71.19 103 ALA A CA 1
ATOM 781 C C . ALA A 1 103 ? -7.974 -10.113 -11.457 1.00 71.19 103 ALA A C 1
ATOM 783 O O . ALA A 1 103 ? -9.165 -9.835 -11.307 1.00 71.19 103 ALA A O 1
ATOM 784 N N . VAL A 1 104 ? -6.997 -9.488 -10.799 1.00 81.31 104 VAL A N 1
ATOM 785 C CA . VAL A 1 104 ? -7.179 -8.364 -9.870 1.00 81.31 104 VAL A CA 1
ATOM 786 C C . VAL A 1 104 ? -6.373 -7.161 -10.350 1.00 81.31 104 VAL A C 1
ATOM 788 O O . VAL A 1 104 ? -5.295 -7.323 -10.917 1.00 81.31 104 VAL A O 1
ATOM 791 N N . ASP A 1 105 ? -6.863 -5.949 -10.085 1.00 85.81 105 ASP A N 1
ATOM 792 C CA . ASP A 1 105 ? -6.161 -4.707 -10.455 1.00 85.81 105 ASP A CA 1
ATOM 793 C C . ASP A 1 105 ? -4.890 -4.467 -9.621 1.00 85.81 105 ASP A C 1
ATOM 795 O O . ASP A 1 105 ? -4.017 -3.686 -9.999 1.00 85.81 105 ASP A O 1
ATOM 799 N N . GLY A 1 106 ? -4.778 -5.141 -8.475 1.00 88.88 106 GLY A N 1
ATOM 800 C CA . GLY A 1 106 ? -3.628 -5.071 -7.587 1.00 88.88 106 GLY A CA 1
ATOM 801 C C . GLY A 1 106 ? -3.845 -5.851 -6.294 1.00 88.88 106 GLY A C 1
ATOM 802 O O . GLY A 1 106 ? -4.924 -6.386 -6.037 1.00 88.88 106 GLY A O 1
ATOM 803 N N . ILE A 1 107 ? -2.801 -5.906 -5.465 1.00 89.75 107 ILE A N 1
ATOM 804 C CA . ILE A 1 107 ? -2.808 -6.600 -4.172 1.00 89.75 107 ILE A CA 1
ATOM 805 C C . ILE A 1 107 ? -2.429 -5.610 -3.075 1.00 89.75 107 ILE A C 1
ATOM 807 O O . ILE A 1 107 ? -1.383 -4.965 -3.138 1.00 89.75 107 ILE A O 1
ATOM 811 N N . MET A 1 108 ? -3.259 -5.531 -2.036 1.00 90.75 108 MET A N 1
ATOM 812 C CA . MET A 1 108 ? -2.986 -4.718 -0.855 1.00 90.75 108 MET A CA 1
ATOM 813 C C . MET A 1 108 ? -2.395 -5.588 0.260 1.00 90.75 108 MET A C 1
ATOM 815 O O . MET A 1 108 ? -3.061 -6.464 0.806 1.00 90.75 108 MET A O 1
ATOM 819 N N . GLY A 1 109 ? -1.122 -5.361 0.590 1.00 89.31 109 GLY A N 1
ATOM 820 C CA . GLY A 1 109 ? -0.412 -6.123 1.619 1.00 89.31 109 GLY A CA 1
ATOM 821 C C . GLY A 1 109 ? -0.583 -5.545 3.028 1.00 89.31 109 GLY A C 1
ATOM 822 O O . GLY A 1 109 ? -0.251 -4.382 3.267 1.00 89.31 109 GLY A O 1
ATOM 823 N N . PHE A 1 110 ? -1.010 -6.384 3.979 1.00 90.12 110 PHE A N 1
ATOM 824 C CA . PHE A 1 110 ? -1.193 -6.037 5.403 1.00 90.12 110 PHE A CA 1
ATOM 825 C C . PHE A 1 110 ? -0.150 -6.669 6.338 1.00 90.12 110 PHE A C 1
ATOM 827 O O . PHE A 1 110 ? -0.362 -6.758 7.546 1.00 90.12 110 PHE A O 1
ATOM 834 N N . GLY A 1 111 ? 0.963 -7.151 5.779 1.00 87.94 111 GLY A N 1
ATOM 835 C CA . GLY A 1 111 ? 2.018 -7.814 6.544 1.00 87.94 111 GLY A CA 1
ATOM 836 C C . GLY A 1 111 ? 2.670 -6.914 7.601 1.00 87.94 111 GLY A C 1
ATOM 837 O O . GLY A 1 111 ? 2.499 -5.693 7.619 1.00 87.94 111 GLY A O 1
ATOM 838 N N . GLN A 1 112 ? 3.475 -7.527 8.470 1.00 88.00 112 GLN A N 1
ATOM 839 C CA . GLN A 1 112 ? 4.156 -6.829 9.571 1.00 88.00 112 GLN A CA 1
ATOM 840 C C . GLN A 1 112 ? 5.334 -5.949 9.109 1.00 88.00 112 GLN A C 1
ATOM 842 O O . GLN A 1 112 ? 5.866 -5.175 9.906 1.00 88.00 112 GLN A O 1
ATOM 847 N N . ALA A 1 113 ? 5.735 -6.052 7.838 1.00 87.31 113 ALA A N 1
ATOM 848 C CA . ALA A 1 113 ? 6.807 -5.256 7.253 1.00 87.31 113 ALA A CA 1
ATOM 849 C C . ALA A 1 113 ? 6.472 -3.755 7.244 1.00 87.31 113 ALA A C 1
ATOM 851 O O . ALA A 1 113 ? 5.318 -3.356 7.067 1.00 87.31 113 ALA A O 1
ATOM 852 N N . ASN A 1 114 ? 7.495 -2.904 7.357 1.00 88.50 114 ASN A N 1
ATOM 853 C CA . ASN A 1 114 ? 7.316 -1.446 7.294 1.00 88.50 114 ASN A CA 1
ATOM 854 C C . ASN A 1 114 ? 6.841 -0.960 5.914 1.00 88.50 114 ASN A C 1
ATOM 856 O O . ASN A 1 114 ? 6.316 0.141 5.797 1.00 88.50 114 ASN A O 1
ATOM 860 N N . THR A 1 115 ? 6.984 -1.794 4.883 1.00 88.56 115 THR A N 1
ATOM 861 C CA . THR A 1 115 ? 6.475 -1.545 3.531 1.00 88.56 115 THR A CA 1
ATOM 862 C C . THR A 1 115 ? 4.973 -1.765 3.397 1.00 88.56 115 THR A C 1
ATOM 864 O O . THR A 1 115 ? 4.397 -1.357 2.392 1.00 88.56 115 THR A O 1
ATOM 867 N N . SER A 1 116 ? 4.311 -2.398 4.372 1.00 91.69 116 SER A N 1
ATOM 868 C CA . SER A 1 116 ? 2.866 -2.609 4.304 1.00 91.69 116 SER A CA 1
ATOM 869 C C . SER A 1 116 ? 2.110 -1.289 4.387 1.00 91.69 116 SER A C 1
ATOM 871 O O . SER A 1 116 ? 2.556 -0.332 5.028 1.00 91.69 116 SER A O 1
ATOM 873 N N . ILE A 1 117 ? 0.929 -1.240 3.769 1.00 92.75 117 ILE A N 1
ATOM 874 C CA . ILE A 1 117 ? 0.119 -0.018 3.754 1.00 92.75 117 ILE A CA 1
ATOM 875 C C . ILE A 1 117 ? -0.253 0.431 5.174 1.00 92.75 117 ILE A C 1
ATOM 877 O O . ILE A 1 117 ? -0.256 1.620 5.469 1.00 92.75 117 ILE A O 1
ATOM 881 N N . ILE A 1 118 ? -0.478 -0.520 6.088 1.00 94.06 118 ILE A N 1
ATOM 882 C CA . ILE A 1 118 ? -0.795 -0.238 7.493 1.00 94.06 118 ILE A CA 1
ATOM 883 C C . ILE A 1 118 ? 0.374 0.462 8.186 1.00 94.06 118 ILE A C 1
ATOM 885 O O . ILE A 1 118 ? 0.173 1.439 8.905 1.00 94.06 118 ILE A O 1
ATOM 889 N N . SER A 1 119 ? 1.597 -0.024 7.965 1.00 93.31 119 SER A N 1
ATOM 890 C CA . SER A 1 119 ? 2.802 0.573 8.541 1.00 93.31 119 SER A CA 1
ATOM 891 C C . SER A 1 119 ? 3.051 1.978 7.996 1.00 93.31 119 SER A C 1
ATOM 893 O O . SER A 1 119 ? 3.343 2.881 8.778 1.00 93.31 119 SER A O 1
ATOM 895 N N . GLN A 1 120 ? 2.878 2.185 6.687 1.00 94.00 120 GLN A N 1
ATOM 896 C CA . GLN A 1 120 ? 3.057 3.495 6.054 1.00 94.00 120 GLN A CA 1
ATOM 897 C C . GLN A 1 120 ? 2.015 4.518 6.530 1.00 94.00 120 GLN A C 1
ATOM 899 O O . GLN A 1 120 ? 2.372 5.622 6.943 1.00 94.00 120 GLN A O 1
ATOM 904 N N . LEU A 1 121 ? 0.733 4.136 6.565 1.00 93.69 121 LEU A N 1
ATOM 905 C CA . LEU A 1 121 ? -0.333 4.996 7.085 1.00 93.69 121 LEU A CA 1
ATOM 906 C C . LEU A 1 121 ? -0.115 5.328 8.566 1.00 93.69 121 LEU A C 1
ATOM 908 O O . LEU A 1 121 ? -0.319 6.470 8.971 1.00 93.69 121 LEU A O 1
ATOM 912 N N . ALA A 1 122 ? 0.354 4.378 9.375 1.00 93.56 122 ALA A N 1
ATOM 913 C CA . ALA A 1 122 ? 0.673 4.660 10.770 1.00 93.56 122 ALA A CA 1
ATOM 914 C C . ALA A 1 122 ? 1.879 5.603 10.927 1.00 93.56 122 ALA A C 1
ATOM 916 O O . ALA A 1 122 ? 1.852 6.501 11.767 1.00 93.56 122 ALA A O 1
ATOM 917 N N . ALA A 1 123 ? 2.911 5.448 10.091 1.00 92.44 123 ALA A N 1
ATOM 918 C CA . ALA A 1 123 ? 4.089 6.317 10.089 1.00 92.44 123 ALA A CA 1
ATOM 919 C C . ALA A 1 123 ? 3.764 7.768 9.690 1.00 92.44 123 ALA A C 1
ATOM 921 O O . ALA A 1 123 ? 4.425 8.689 10.163 1.00 92.44 123 ALA A O 1
ATOM 922 N N . SER A 1 124 ? 2.713 7.985 8.889 1.00 89.62 124 SER A N 1
ATOM 923 C CA . SER A 1 124 ? 2.211 9.331 8.563 1.00 89.62 124 SER A CA 1
ATOM 924 C C . SER A 1 124 ? 1.580 10.068 9.758 1.00 89.62 124 SER A C 1
ATOM 926 O O . SER A 1 124 ? 1.282 11.256 9.663 1.00 89.62 124 SER A O 1
ATOM 928 N N . GLY A 1 125 ? 1.365 9.378 10.886 1.00 86.75 125 GLY A N 1
ATOM 929 C CA . GLY A 1 125 ? 0.783 9.944 12.106 1.00 86.75 125 GLY A CA 1
ATOM 930 C C . GLY A 1 125 ? -0.747 9.982 12.128 1.00 86.75 125 GLY A C 1
ATOM 931 O O . GLY A 1 125 ? -1.327 10.425 13.116 1.00 86.75 125 GLY A O 1
ATOM 932 N N . ASN A 1 126 ? -1.413 9.497 11.076 1.00 78.75 126 ASN A N 1
ATOM 933 C CA . ASN A 1 126 ? -2.870 9.583 10.949 1.00 78.75 126 ASN A CA 1
ATOM 934 C C . ASN A 1 126 ? -3.633 8.469 11.680 1.00 78.75 126 ASN A C 1
ATOM 936 O O . ASN A 1 126 ? -4.790 8.661 12.047 1.00 78.75 126 ASN A O 1
ATOM 940 N N . VAL A 1 127 ? -3.019 7.297 11.876 1.00 88.69 127 VAL A N 1
ATOM 941 C CA . VAL A 1 127 ? -3.678 6.101 12.431 1.00 88.69 127 VAL A CA 1
ATOM 942 C C . VAL A 1 127 ? -2.713 5.264 13.271 1.00 88.69 127 VAL A C 1
ATOM 944 O O . VAL A 1 127 ? -1.496 5.344 13.123 1.00 88.69 127 VAL A O 1
ATOM 947 N N . LYS A 1 128 ? -3.243 4.416 14.157 1.00 91.44 128 LYS A N 1
ATOM 948 C CA . LYS A 1 128 ? -2.437 3.396 14.847 1.00 91.44 128 LYS A CA 1
ATOM 949 C C . LYS A 1 128 ? -2.071 2.268 13.875 1.00 91.44 128 LYS A C 1
ATOM 951 O O . LYS A 1 128 ? -2.841 1.961 12.970 1.00 91.44 128 LYS A O 1
ATOM 956 N N . ARG A 1 129 ? -0.928 1.604 14.099 1.00 93.25 129 ARG A N 1
ATOM 957 C CA . ARG A 1 129 ? -0.461 0.444 13.309 1.00 93.25 129 ARG A CA 1
ATOM 958 C C . ARG A 1 129 ? -1.236 -0.836 13.657 1.00 93.25 129 ARG A C 1
ATOM 960 O O . ARG A 1 129 ? -0.669 -1.807 14.148 1.00 93.25 129 ARG A O 1
ATOM 967 N N . VAL A 1 130 ? -2.546 -0.791 13.455 1.00 92.31 130 VAL A N 1
ATOM 968 C CA . VAL A 1 130 ? -3.522 -1.861 13.686 1.00 92.31 130 VAL A CA 1
ATOM 969 C C . VAL A 1 130 ? -4.556 -1.769 12.567 1.00 92.31 130 VAL A C 1
ATOM 971 O O . VAL A 1 130 ? -4.779 -0.693 12.016 1.00 92.31 130 VAL A O 1
ATOM 974 N N . PHE A 1 131 ? -5.167 -2.887 12.200 1.00 93.62 131 PHE A N 1
ATOM 975 C CA . PHE A 1 131 ? -6.300 -2.901 11.286 1.00 93.62 131 PHE A CA 1
ATOM 976 C C . PHE A 1 131 ? -7.313 -3.948 11.734 1.00 93.62 131 PHE A C 1
ATOM 978 O O . PHE A 1 131 ? -7.011 -4.825 12.545 1.00 93.62 131 PHE A O 1
ATOM 985 N N . SER A 1 132 ? -8.526 -3.849 11.210 1.00 92.75 132 SER A N 1
ATOM 986 C CA . SER A 1 132 ? -9.602 -4.810 11.422 1.00 92.75 132 SER A CA 1
ATOM 987 C C . SER A 1 132 ? -10.308 -5.078 10.101 1.00 92.75 132 SER A C 1
ATOM 989 O O . SER A 1 132 ? -10.449 -4.181 9.269 1.00 92.75 132 SER A O 1
ATOM 991 N N . HIS A 1 133 ? -10.767 -6.312 9.911 1.00 91.69 133 HIS A N 1
ATOM 992 C CA . HIS A 1 133 ? -11.637 -6.669 8.800 1.00 91.69 133 HIS A CA 1
ATOM 993 C C . HIS A 1 133 ? -12.870 -7.415 9.309 1.00 91.69 133 HIS A C 1
ATOM 995 O O . HIS A 1 133 ? -12.798 -8.196 10.255 1.00 91.69 133 HIS A O 1
ATOM 1001 N N . CYS A 1 134 ? -13.995 -7.186 8.649 1.00 90.00 134 CYS A N 1
ATOM 1002 C CA . CYS A 1 134 ? -15.210 -7.974 8.771 1.00 90.00 134 CYS A CA 1
ATOM 1003 C C . CYS A 1 134 ? -15.629 -8.334 7.351 1.00 90.00 134 CYS A C 1
ATOM 1005 O O . CYS A 1 134 ? -15.937 -7.433 6.577 1.00 90.00 134 CYS A O 1
ATOM 1007 N N . LEU A 1 135 ? -15.572 -9.614 6.995 1.00 91.38 135 LEU A N 1
ATOM 1008 C CA . LEU A 1 135 ? -15.866 -10.099 5.647 1.00 91.38 135 LEU A CA 1
ATOM 1009 C C . LEU A 1 135 ? -17.257 -10.737 5.643 1.00 91.38 135 LEU A C 1
ATOM 1011 O O . LEU A 1 135 ? -17.535 -11.589 6.490 1.00 91.38 135 LEU A O 1
ATOM 1015 N N . ASP A 1 136 ? -18.120 -10.338 4.706 1.00 90.81 136 ASP A N 1
ATOM 1016 C CA . ASP A 1 136 ? -19.418 -10.991 4.504 1.00 90.81 136 ASP A CA 1
ATOM 1017 C C . ASP A 1 136 ? -19.295 -12.056 3.407 1.00 90.81 136 ASP A C 1
ATOM 1019 O O . ASP A 1 136 ? -19.196 -11.750 2.220 1.00 90.81 136 ASP A O 1
ATOM 1023 N N . ASN A 1 137 ? -19.327 -13.323 3.817 1.00 88.75 137 ASN A N 1
ATOM 1024 C CA . ASN A 1 137 ? -19.246 -14.463 2.905 1.00 88.75 137 ASN A CA 1
ATOM 1025 C C . ASN A 1 137 ? -20.603 -14.855 2.290 1.00 88.75 137 ASN A C 1
ATOM 1027 O O . ASN A 1 137 ? -20.648 -15.780 1.481 1.00 88.75 137 ASN A O 1
ATOM 1031 N N . VAL A 1 138 ? -21.705 -14.211 2.689 1.00 90.00 138 VAL A N 1
ATOM 1032 C CA . VAL A 1 138 ? -23.055 -14.494 2.180 1.00 90.00 138 VAL A CA 1
ATOM 1033 C C . VAL A 1 138 ? -23.393 -13.562 1.025 1.00 90.00 138 VAL A C 1
ATOM 1035 O O . VAL A 1 138 ? -23.741 -14.032 -0.055 1.00 90.00 138 VAL A O 1
ATOM 1038 N N . ASN A 1 139 ? -23.275 -12.251 1.239 1.00 89.06 139 ASN A N 1
ATOM 1039 C CA . ASN A 1 139 ? -23.645 -11.253 0.228 1.00 89.06 139 ASN A CA 1
ATOM 1040 C C . ASN A 1 139 ? -22.432 -10.632 -0.479 1.00 89.06 139 ASN A C 1
ATOM 1042 O O . ASN A 1 139 ? -22.602 -9.882 -1.441 1.00 89.06 139 ASN A O 1
ATOM 1046 N N . GLY A 1 140 ? -21.216 -10.943 -0.021 1.00 85.31 140 GLY A N 1
ATOM 1047 C CA . GLY A 1 140 ? -20.005 -10.246 -0.432 1.00 85.31 140 GLY A CA 1
ATOM 1048 C C . GLY A 1 140 ? -19.855 -8.883 0.251 1.00 85.31 140 GLY A C 1
ATOM 1049 O O . GLY A 1 140 ? -20.789 -8.326 0.826 1.00 85.31 140 GLY A O 1
ATOM 1050 N N . GLY A 1 141 ? -18.646 -8.330 0.170 1.00 87.25 141 GLY A N 1
ATOM 1051 C CA . GLY A 1 141 ? -18.303 -7.057 0.797 1.00 87.25 141 GLY A CA 1
ATOM 1052 C C . GLY A 1 141 ? -17.833 -7.221 2.240 1.00 87.25 141 GLY A C 1
ATOM 1053 O O . GLY A 1 141 ? -17.185 -8.208 2.595 1.00 87.25 141 GLY A O 1
ATOM 1054 N N . GLY A 1 142 ? -18.112 -6.209 3.059 1.00 89.75 142 GLY A N 1
ATOM 1055 C CA . GLY A 1 142 ? -17.593 -6.117 4.414 1.00 89.75 142 GLY A CA 1
ATOM 1056 C C . GLY A 1 142 ? -17.020 -4.743 4.733 1.00 89.75 142 GLY A C 1
ATOM 1057 O O . GLY A 1 142 ? -17.209 -3.782 3.990 1.00 89.75 142 GLY A O 1
ATOM 1058 N N . ILE A 1 143 ? -16.314 -4.661 5.857 1.00 89.00 143 ILE A N 1
ATOM 1059 C CA . ILE A 1 143 ? -15.647 -3.441 6.313 1.00 89.00 143 ILE A CA 1
ATOM 1060 C C . ILE A 1 143 ? -14.182 -3.759 6.557 1.00 89.00 143 ILE A C 1
ATOM 1062 O O . ILE A 1 143 ? -13.847 -4.699 7.277 1.00 89.00 143 ILE A O 1
ATOM 1066 N N . PHE A 1 144 ? -13.320 -2.931 5.986 1.00 90.94 144 PHE A N 1
ATOM 1067 C CA . PHE A 1 144 ? -11.909 -2.872 6.315 1.00 90.94 144 PHE A CA 1
ATOM 1068 C C . PHE A 1 144 ? -11.631 -1.526 6.978 1.00 90.94 144 PHE A C 1
ATOM 1070 O O . PHE A 1 144 ? -11.958 -0.478 6.424 1.00 90.94 144 PHE A O 1
ATOM 1077 N N . ALA A 1 145 ? -11.053 -1.562 8.175 1.00 91.56 145 ALA A N 1
ATOM 1078 C CA . ALA A 1 145 ? -10.743 -0.377 8.959 1.00 91.56 145 ALA A CA 1
ATOM 1079 C C . ALA A 1 145 ? -9.259 -0.369 9.325 1.00 91.56 145 ALA A C 1
ATOM 1081 O O . ALA A 1 145 ? -8.727 -1.366 9.816 1.00 91.56 145 ALA A O 1
ATOM 1082 N N . VAL A 1 146 ? -8.603 0.770 9.110 1.00 92.25 146 VAL A N 1
ATOM 1083 C CA . VAL A 1 146 ? -7.223 1.015 9.539 1.00 92.25 146 VAL A CA 1
ATOM 1084 C C . VAL A 1 146 ? -7.253 1.897 10.779 1.00 92.25 146 VAL A C 1
ATOM 1086 O O . VAL A 1 146 ? -7.924 2.926 10.802 1.00 92.25 146 VAL A O 1
ATOM 1089 N N . GLY A 1 147 ? -6.509 1.495 11.801 1.00 90.25 147 GLY A N 1
ATOM 1090 C CA . GLY A 1 147 ? -6.547 2.080 13.131 1.00 90.25 147 GLY A CA 1
ATOM 1091 C C . GLY A 1 147 ? -7.221 1.159 14.144 1.00 90.25 147 GLY A C 1
ATOM 1092 O O . GLY A 1 147 ? -7.485 -0.017 13.893 1.00 90.25 147 GLY A O 1
ATOM 1093 N N . GLU A 1 148 ? -7.446 1.703 15.333 1.00 87.81 148 GLU A N 1
ATOM 1094 C CA . GLU A 1 148 ? -8.090 0.982 16.424 1.00 87.81 148 GLU A CA 1
ATOM 1095 C C . GLU A 1 148 ? -9.605 1.147 16.337 1.00 87.81 148 GLU A C 1
ATOM 1097 O O . GLU A 1 148 ? -10.116 2.262 16.239 1.00 87.81 148 GLU A O 1
ATOM 1102 N N . VAL A 1 149 ? -10.313 0.023 16.372 1.00 85.50 149 VAL A N 1
ATOM 1103 C CA . VAL A 1 149 ? -11.771 -0.005 16.443 1.00 85.50 149 VAL A CA 1
ATOM 1104 C C . VAL A 1 149 ? -12.171 -0.079 17.914 1.00 85.50 149 VAL A C 1
ATOM 1106 O O . VAL A 1 149 ? -11.754 -0.990 18.623 1.00 85.50 149 VAL A O 1
ATOM 1109 N N . GLU A 1 150 ? -12.985 0.871 18.372 1.00 83.25 150 GLU A N 1
ATOM 1110 C CA . GLU A 1 150 ? -13.385 0.964 19.786 1.00 83.25 150 GLU A CA 1
ATOM 1111 C C . GLU A 1 150 ? -14.407 -0.107 20.204 1.00 83.25 150 GLU A C 1
ATOM 1113 O O . GLU A 1 150 ? -14.513 -0.449 21.381 1.00 83.25 150 GLU A O 1
ATOM 1118 N N . SER A 1 151 ? -15.185 -0.635 19.254 1.00 80.94 151 SER A N 1
ATOM 1119 C CA . SER A 1 151 ? -16.264 -1.587 19.521 1.00 80.94 151 SER A CA 1
ATOM 1120 C C . SER A 1 151 ? -16.482 -2.544 18.342 1.00 80.94 151 SER A C 1
ATOM 1122 O O . SER A 1 151 ? -16.465 -2.094 17.195 1.00 80.94 151 SER A O 1
ATOM 1124 N N . PRO A 1 152 ? -16.755 -3.839 18.589 1.00 82.44 152 PRO A N 1
ATOM 1125 C CA . PRO A 1 152 ? -16.901 -4.479 19.899 1.00 82.44 152 PRO A CA 1
ATOM 1126 C C . PRO A 1 152 ? -15.555 -4.747 20.584 1.00 82.44 152 PRO A C 1
ATOM 1128 O O . PRO A 1 152 ? -14.520 -4.861 19.935 1.00 82.44 152 PRO A O 1
ATOM 1131 N N . LEU A 1 153 ? -15.581 -4.921 21.908 1.00 85.25 153 LEU A N 1
ATOM 1132 C CA . LEU A 1 153 ? -14.438 -5.454 22.651 1.00 85.25 153 LEU A CA 1
ATOM 1133 C C . LEU A 1 153 ? -14.130 -6.875 22.162 1.00 85.25 153 LEU A C 1
ATOM 1135 O O . LEU A 1 153 ? -14.922 -7.801 22.356 1.00 85.25 153 LEU A O 1
ATOM 1139 N N . VAL A 1 154 ? -12.972 -7.041 21.529 1.00 88.81 154 VAL A N 1
ATOM 1140 C CA . VAL A 1 154 ? -12.511 -8.329 21.008 1.00 88.81 154 VAL A CA 1
ATOM 1141 C C . VAL A 1 154 ? -11.669 -9.074 22.041 1.00 88.81 154 VAL A C 1
A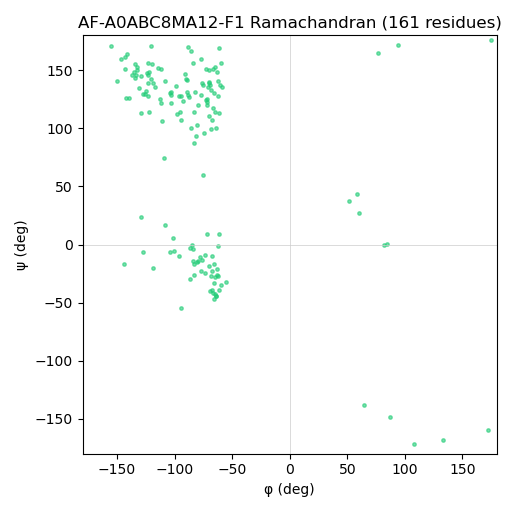TOM 1143 O O . VAL A 1 154 ? -10.930 -8.479 22.825 1.00 88.81 154 VAL A O 1
ATO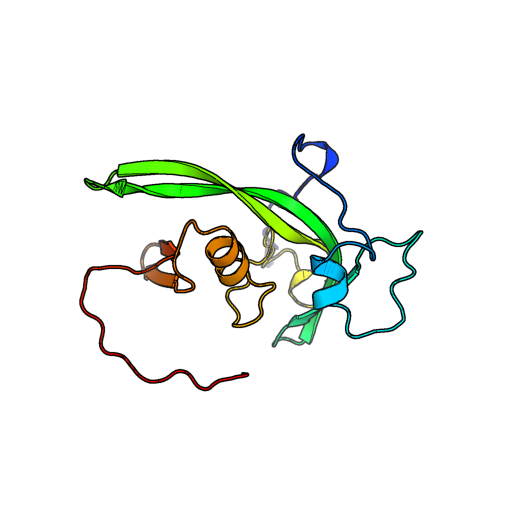M 1146 N N . LYS A 1 155 ? -11.753 -10.407 22.031 1.00 92.69 155 LYS A N 1
ATOM 1147 C CA . LYS A 1 155 ? -10.795 -11.251 22.755 1.00 92.69 155 LYS A CA 1
ATOM 1148 C C . LYS A 1 155 ? -9.483 -11.280 21.977 1.00 92.69 155 LYS A C 1
ATOM 1150 O O . LYS A 1 155 ? -9.503 -11.430 20.758 1.00 92.69 155 LYS A O 1
ATOM 1155 N N . THR A 1 156 ? -8.358 -11.167 22.673 1.00 91.12 156 THR A N 1
ATOM 1156 C CA . THR A 1 156 ? -7.035 -11.073 22.049 1.00 91.12 156 THR A CA 1
ATOM 1157 C C . THR A 1 156 ? -6.172 -12.289 22.366 1.00 91.12 156 THR A C 1
ATOM 1159 O O . THR A 1 156 ? -6.312 -12.936 23.403 1.00 91.12 156 THR A O 1
ATOM 1162 N N . THR A 1 157 ? -5.262 -12.594 21.447 1.00 94.31 157 THR A N 1
ATOM 1163 C CA . THR A 1 157 ? -4.156 -13.533 21.643 1.00 94.31 157 THR A CA 1
ATOM 1164 C C . THR A 1 157 ? -2.885 -12.877 21.102 1.00 94.31 157 THR A C 1
ATOM 1166 O O . THR A 1 157 ? -2.980 -12.124 20.128 1.00 94.31 157 THR A O 1
ATOM 1169 N N . PRO A 1 158 ? -1.704 -13.109 21.700 1.00 92.81 158 PRO A N 1
ATOM 1170 C CA . PRO A 1 158 ? -0.459 -12.560 21.177 1.00 92.81 158 PRO A CA 1
ATOM 1171 C C . PRO A 1 158 ? -0.198 -13.016 19.737 1.00 92.81 158 PRO A C 1
ATOM 1173 O O . PRO A 1 158 ? -0.348 -14.197 19.418 1.00 92.81 158 PRO A O 1
ATOM 1176 N N . LEU A 1 159 ? 0.218 -12.083 18.881 1.00 89.25 159 LEU A N 1
ATOM 1177 C CA . LEU A 1 159 ? 0.745 -12.405 17.557 1.00 89.25 159 LEU A CA 1
ATOM 1178 C C . LEU A 1 159 ? 2.172 -12.938 17.693 1.00 89.25 159 LEU A C 1
ATOM 1180 O O . LEU A 1 159 ? 2.972 -12.398 18.459 1.00 89.25 159 LEU A O 1
ATOM 1184 N N . VAL A 1 160 ? 2.500 -13.976 16.925 1.00 89.31 160 VAL A N 1
ATOM 1185 C CA . VAL A 1 160 ? 3.878 -14.465 16.830 1.00 89.31 160 VAL A CA 1
ATOM 1186 C C . VAL A 1 160 ? 4.692 -13.455 16.007 1.00 89.31 160 VAL A C 1
ATOM 1188 O O . VAL A 1 160 ? 4.296 -13.131 14.882 1.00 89.31 160 VAL A O 1
ATOM 1191 N N . PRO A 1 161 ? 5.803 -12.922 16.543 1.00 82.81 161 PRO A N 1
ATOM 1192 C CA . PRO A 1 161 ? 6.620 -11.948 15.828 1.00 82.81 161 PRO A CA 1
ATOM 1193 C C . PRO A 1 161 ? 7.367 -12.596 14.651 1.00 82.81 161 PRO A C 1
ATOM 1195 O O . PRO A 1 161 ? 7.760 -13.759 14.729 1.00 82.81 161 PRO A O 1
ATOM 1198 N N . ASN A 1 162 ? 7.625 -11.808 13.601 1.00 67.69 162 ASN A N 1
ATOM 1199 C CA . ASN A 1 162 ? 8.493 -12.157 12.462 1.00 67.69 162 ASN A CA 1
ATOM 1200 C C . ASN A 1 162 ? 8.078 -13.417 11.673 1.00 67.69 162 ASN A C 1
ATOM 1202 O O . ASN A 1 162 ? 8.928 -14.242 11.340 1.00 67.69 162 ASN A O 1
ATOM 1206 N N . GLN A 1 163 ? 6.780 -13.569 11.400 1.00 58.50 163 GLN A N 1
ATOM 1207 C CA . GLN A 1 163 ? 6.259 -14.545 10.430 1.00 58.50 163 GLN A CA 1
ATOM 1208 C C . GLN A 1 163 ? 6.283 -13.972 9.013 1.00 58.50 163 GLN A C 1
ATOM 1210 O O . GLN A 1 163 ? 5.964 -12.765 8.875 1.00 58.50 163 GLN A O 1
#

Radius of gyration: 18.14 Å; Cα contacts (8 Å, |Δi|>4): 234; chains: 1; bounding box: 48×40×46 Å

Organism: Eruca vesicaria subsp. sativa (NCBI:txid29727)

Sequence (163 aa):
MFFATQIPLRLYDSKASSTWKKVGCEDDFCSFISQSDTCEPKKKPCSYRVVYGDGSTSDGDFVKDNITLDQVTGNLRTAPLSQEVVFGCGSNQSGQLGQTDSAVDGIMGFGQANTSIISQLAASGNVKRVFSHCLDNVNGGGIFAVGEVESPLVKTTPLVPNQ

pLDDT: mean 85.16, std 11.92, range [35.59, 97.31]

Solvent-accessible surface area (backbone atoms only — not comparable to full-atom values): 10376 Å² total; per-residue (Å²): 135,82,79,76,62,73,59,88,74,71,68,86,57,66,86,82,42,92,67,50,41,83,34,38,30,73,32,71,69,34,53,72,70,47,91,54,99,76,62,51,70,84,83,43,68,26,66,51,76,48,75,46,98,87,68,22,36,44,30,33,33,36,31,33,33,68,47,75,44,76,38,78,75,53,95,94,38,66,44,84,40,75,43,82,44,67,47,75,51,71,77,47,56,35,65,66,70,59,34,51,79,71,55,68,66,72,83,90,53,78,56,92,50,73,75,15,59,51,39,45,48,22,72,72,68,80,37,52,77,43,66,49,76,46,77,37,89,84,84,55,68,67,51,79,45,80,17,85,74,88,69,75,87,73,90,84,78,88,78,78,81,93,121

InterPro domains:
  IPR001461 Aspartic peptidase A1 [PTHR13683] (10-162)
  IPR021109 Aspartic peptidase domain superfamily [G3DSA:2.40.70.10] (4-148)
  IPR021109 Aspartic peptidase domain superfamily [SSF50630] (7-161)
  IPR032861 Xylanase inhibitor, N-terminal [PF14543] (9-147)
  IPR033121 Peptidase family A1 domain [PS51767] (1-163)

Secondary structure (DSSP, 8-state):
------PPP----GGG-SS-EE-BTTSHHHHHH--STT--TTT-B-EEEEE-TTS-EEEEEEEEEEEEEEEEEETTEEEEEEEEEEEEEEEEE-GGGG-TTS--S------SSTTSHHHHHHHTTSS-S-EEEEE-TTTS-EEEEES---SS-----PPPTT-

Mean predicted aligned error: 7.26 Å